Protein AF-A0A380P7J6-F1 (afdb_monomer)

Mean predicted aligned error: 14.33 Å

Structure (mmCIF, N/CA/C/O backbone):
data_AF-A0A380P7J6-F1
#
_entry.id   AF-A0A380P7J6-F1
#
loop_
_atom_site.group_PDB
_atom_site.id
_atom_site.type_symbol
_atom_site.label_atom_id
_atom_site.label_alt_id
_atom_site.label_comp_id
_atom_site.label_asym_id
_atom_site.label_entity_id
_atom_site.label_seq_id
_atom_site.pdbx_PDB_ins_code
_atom_site.Cartn_x
_atom_site.Cartn_y
_atom_site.Cartn_z
_atom_site.occupancy
_atom_site.B_iso_or_equiv
_atom_site.auth_seq_id
_atom_site.auth_comp_id
_atom_site.auth_asym_id
_atom_site.auth_atom_id
_atom_site.pdbx_PDB_model_num
ATOM 1 N N . MET A 1 1 ? 27.376 13.388 -17.333 1.00 54.75 1 ME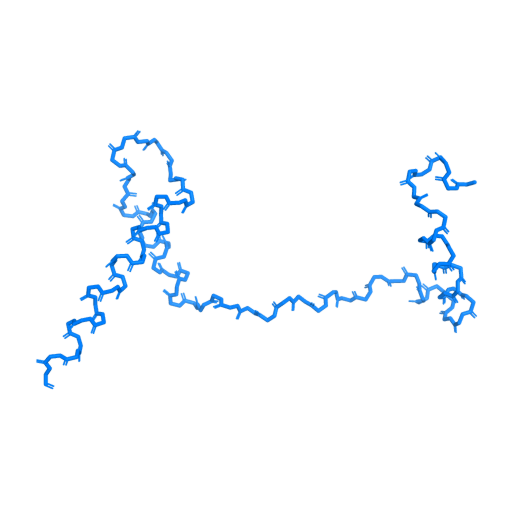T A N 1
ATOM 2 C CA . MET A 1 1 ? 25.893 13.354 -17.309 1.00 54.75 1 MET A CA 1
ATOM 3 C C . MET A 1 1 ? 25.324 12.739 -16.026 1.00 54.75 1 MET A C 1
ATOM 5 O O . MET A 1 1 ? 24.489 13.390 -15.418 1.00 54.75 1 MET A O 1
ATOM 9 N N . SER A 1 2 ? 25.806 11.582 -15.546 1.00 59.06 2 SER A N 1
ATOM 10 C CA . SER A 1 2 ? 25.303 10.901 -14.325 1.00 59.06 2 SER A CA 1
ATOM 11 C C . SER A 1 2 ? 25.254 11.770 -13.055 1.00 59.06 2 SER A C 1
ATOM 13 O O . SER A 1 2 ? 24.231 11.808 -12.377 1.00 59.06 2 SER A O 1
ATOM 15 N N . ARG A 1 3 ? 26.305 12.557 -12.772 1.00 58.38 3 ARG A N 1
ATOM 16 C CA . ARG A 1 3 ? 26.360 13.444 -11.586 1.00 58.38 3 ARG A CA 1
ATOM 17 C C . ARG A 1 3 ? 25.268 14.524 -11.541 1.00 58.38 3 ARG A C 1
ATOM 19 O O . ARG A 1 3 ? 24.917 14.958 -10.453 1.00 58.38 3 ARG A O 1
ATOM 26 N N . ARG A 1 4 ? 24.731 14.955 -12.690 1.00 60.78 4 ARG A N 1
ATOM 27 C CA . ARG A 1 4 ? 23.702 16.013 -12.754 1.00 60.78 4 ARG A CA 1
ATOM 28 C C . ARG A 1 4 ? 22.286 15.489 -12.504 1.00 60.78 4 ARG A C 1
ATOM 30 O O . ARG A 1 4 ? 21.430 16.264 -12.112 1.00 60.78 4 ARG A O 1
ATOM 37 N N . LEU A 1 5 ? 22.059 14.190 -12.709 1.00 71.06 5 LEU A N 1
ATOM 38 C CA . LEU A 1 5 ? 20.737 13.562 -12.606 1.00 71.06 5 LEU A CA 1
ATOM 39 C C . LEU A 1 5 ? 20.581 12.683 -11.354 1.00 71.06 5 LEU A C 1
ATOM 41 O O . LEU A 1 5 ? 19.545 12.056 -11.187 1.00 71.06 5 LEU A O 1
ATOM 45 N N . ARG A 1 6 ? 21.596 12.621 -10.473 1.00 70.81 6 ARG A N 1
ATOM 46 C CA . ARG A 1 6 ? 21.637 11.711 -9.306 1.00 70.81 6 ARG A CA 1
ATOM 47 C C . ARG A 1 6 ? 21.378 10.238 -9.670 1.00 70.81 6 ARG A C 1
ATOM 49 O O . ARG A 1 6 ? 20.864 9.474 -8.864 1.00 70.81 6 ARG A O 1
ATOM 56 N N . VAL A 1 7 ? 21.764 9.835 -10.879 1.00 74.44 7 VAL A N 1
ATOM 57 C CA . VAL A 1 7 ? 21.646 8.455 -11.365 1.00 74.44 7 VAL A CA 1
ATOM 58 C C . VAL A 1 7 ? 23.023 7.794 -11.320 1.00 74.44 7 VAL A C 1
ATOM 60 O O . VAL A 1 7 ? 24.030 8.419 -11.670 1.00 74.44 7 VAL A O 1
ATOM 63 N N . THR A 1 8 ? 23.087 6.534 -10.887 1.00 81.56 8 THR A N 1
ATOM 64 C CA . THR A 1 8 ? 24.350 5.790 -10.832 1.00 81.56 8 THR A CA 1
ATOM 65 C C . THR A 1 8 ? 24.883 5.519 -12.249 1.00 81.56 8 THR A C 1
ATOM 67 O O . THR A 1 8 ? 24.111 5.413 -13.208 1.00 81.56 8 THR A O 1
ATOM 70 N N . PRO A 1 9 ? 26.211 5.402 -12.431 1.00 81.12 9 PRO A N 1
ATOM 71 C CA . PRO A 1 9 ? 26.796 5.067 -13.732 1.00 81.12 9 PRO A CA 1
ATOM 72 C C . PRO A 1 9 ? 26.261 3.753 -14.324 1.00 81.12 9 PRO A C 1
ATOM 74 O O . PRO A 1 9 ? 26.151 3.630 -15.543 1.00 81.12 9 PRO A O 1
ATOM 77 N N . ASP A 1 10 ? 25.895 2.801 -13.465 1.00 82.31 10 ASP A N 1
ATOM 78 C CA . ASP A 1 10 ? 25.384 1.487 -13.856 1.00 82.31 10 ASP A CA 1
ATOM 79 C C . ASP A 1 10 ? 23.997 1.557 -14.518 1.00 82.31 10 ASP A C 1
ATOM 81 O O . ASP A 1 10 ? 23.774 0.980 -15.586 1.00 82.31 10 ASP A O 1
ATOM 85 N N . THR A 1 11 ? 23.094 2.383 -13.981 1.00 78.50 11 THR A N 1
ATOM 86 C CA . THR A 1 11 ? 21.785 2.642 -14.594 1.00 78.50 11 THR A CA 1
ATOM 87 C C . THR A 1 11 ? 21.934 3.247 -15.994 1.00 78.50 11 THR A C 1
ATOM 89 O O . THR A 1 11 ? 21.268 2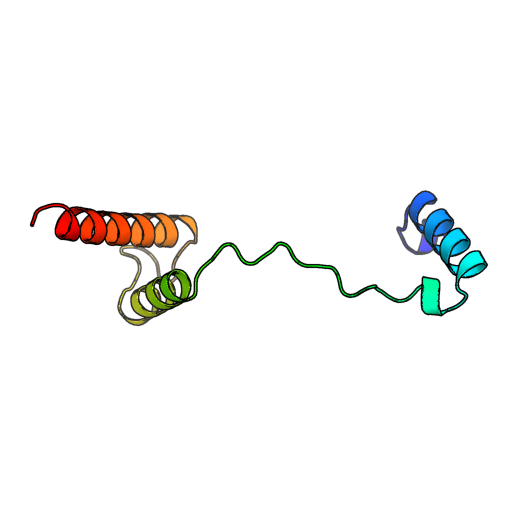.815 -16.935 1.00 78.50 11 THR A O 1
ATOM 92 N N . VAL A 1 12 ? 22.873 4.185 -16.179 1.00 82.00 12 VAL A N 1
ATOM 93 C CA . VAL A 1 12 ? 23.158 4.779 -17.499 1.00 82.00 12 VAL A CA 1
ATOM 94 C C . VAL A 1 12 ? 23.723 3.740 -18.471 1.00 82.00 12 VAL A C 1
ATOM 96 O O . VAL A 1 12 ? 23.371 3.744 -19.651 1.00 82.00 12 VAL A O 1
ATOM 99 N N . ARG A 1 13 ? 24.583 2.829 -17.998 1.00 86.88 13 ARG A N 1
ATOM 100 C CA . ARG A 1 13 ? 25.124 1.732 -18.816 1.00 86.88 13 ARG A CA 1
ATOM 101 C C . ARG A 1 13 ? 24.020 0.779 -19.272 1.00 86.88 13 ARG A C 1
ATOM 103 O O . ARG A 1 13 ? 24.003 0.384 -20.436 1.00 86.88 13 ARG A O 1
ATOM 110 N N . THR A 1 14 ? 23.076 0.471 -18.388 1.00 82.56 14 THR A N 1
ATOM 111 C CA . THR A 1 14 ? 21.909 -0.362 -18.698 1.00 82.56 14 THR A CA 1
ATOM 112 C C . THR A 1 14 ? 21.021 0.286 -19.757 1.00 82.56 14 THR A C 1
ATOM 114 O O . THR A 1 14 ? 20.669 -0.372 -20.734 1.00 82.56 14 THR A O 1
ATOM 117 N N . TRP A 1 15 ? 20.711 1.577 -19.619 1.00 85.44 15 TRP A N 1
ATOM 118 C CA . TRP A 1 15 ? 19.932 2.320 -20.616 1.00 85.44 15 TRP A CA 1
ATOM 119 C C . TRP A 1 15 ? 20.624 2.369 -21.975 1.00 85.44 15 TRP A C 1
ATOM 121 O O . TRP A 1 15 ? 19.988 2.116 -22.992 1.00 85.44 15 TRP A O 1
ATOM 131 N N . ARG A 1 16 ? 21.941 2.611 -21.999 1.00 86.19 16 ARG A N 1
ATOM 132 C CA . ARG A 1 16 ? 22.729 2.592 -23.240 1.00 86.19 16 ARG A CA 1
ATOM 133 C C . ARG A 1 16 ? 22.694 1.229 -23.918 1.00 86.19 16 ARG A C 1
ATOM 135 O O . ARG A 1 16 ? 22.470 1.168 -25.120 1.00 86.19 16 ARG A O 1
ATOM 142 N N . ARG A 1 17 ? 22.876 0.142 -23.160 1.00 87.00 17 ARG A N 1
ATOM 143 C CA . ARG A 1 17 ? 22.788 -1.221 -23.701 1.00 87.00 17 ARG A CA 1
ATOM 144 C C . ARG A 1 17 ? 21.411 -1.482 -24.315 1.00 87.00 17 ARG A C 1
ATOM 146 O O . ARG A 1 17 ? 21.332 -1.905 -25.460 1.00 87.00 17 ARG A O 1
ATOM 153 N N . ARG A 1 18 ? 20.335 -1.172 -23.585 1.00 85.19 18 ARG A N 1
ATOM 154 C CA . ARG A 1 18 ? 18.964 -1.378 -24.076 1.00 85.19 18 ARG A CA 1
ATOM 155 C C . ARG A 1 18 ? 18.655 -0.543 -25.318 1.00 85.19 18 ARG A C 1
ATOM 157 O O . ARG A 1 18 ? 18.017 -1.050 -26.232 1.00 85.19 18 ARG A O 1
ATOM 164 N N . PHE A 1 19 ? 19.139 0.696 -25.365 1.00 81.69 19 PHE A N 1
ATOM 165 C CA . PHE A 1 19 ? 18.990 1.565 -26.529 1.00 81.69 19 PHE A CA 1
ATOM 166 C C . PHE A 1 19 ? 19.725 1.020 -27.759 1.00 81.69 19 PHE A C 1
ATOM 168 O O . PHE A 1 19 ? 19.182 1.047 -28.856 1.00 81.69 19 PHE A O 1
ATOM 175 N N . HIS A 1 20 ? 20.933 0.477 -27.592 1.00 87.94 20 HIS A N 1
ATOM 176 C CA . HIS A 1 20 ? 21.651 -0.156 -28.701 1.00 87.94 20 HIS A CA 1
ATOM 177 C C . HIS A 1 20 ? 20.927 -1.391 -29.260 1.00 87.94 20 HIS A C 1
ATOM 179 O O . HIS A 1 20 ? 21.000 -1.634 -30.458 1.00 87.94 20 HIS A O 1
ATOM 185 N N . GLU A 1 21 ? 20.237 -2.158 -28.415 1.00 84.88 21 GLU A N 1
ATOM 186 C CA . GLU A 1 21 ? 19.531 -3.385 -28.816 1.00 84.88 21 GLU A CA 1
ATOM 187 C C . GLU A 1 21 ? 18.147 -3.124 -29.428 1.00 84.88 21 GLU A C 1
ATOM 189 O O . GLU A 1 21 ? 17.729 -3.840 -30.332 1.00 84.88 21 GLU A O 1
ATOM 194 N N . ARG A 1 22 ? 17.404 -2.150 -28.889 1.00 79.94 22 ARG A N 1
ATOM 195 C CA . ARG A 1 22 ? 15.961 -1.968 -29.144 1.00 79.94 22 ARG A CA 1
ATOM 196 C C . ARG A 1 22 ? 15.571 -0.529 -29.487 1.00 79.94 22 ARG A C 1
ATOM 198 O O . ARG A 1 22 ? 14.390 -0.213 -29.564 1.00 79.94 22 ARG A O 1
ATOM 205 N N . GLY A 1 23 ? 16.540 0.368 -29.653 1.00 82.12 23 GLY A N 1
ATOM 206 C CA . GLY A 1 23 ? 16.272 1.784 -29.893 1.00 82.12 23 GLY A CA 1
ATOM 207 C C . GLY A 1 23 ? 15.453 2.414 -28.763 1.00 82.12 23 GLY A C 1
ATOM 208 O O . GLY A 1 23 ? 15.688 2.152 -27.580 1.00 82.12 23 GLY A O 1
ATOM 209 N N . LEU A 1 24 ? 14.483 3.254 -29.127 1.00 78.19 24 LEU A N 1
ATOM 210 C CA . LEU A 1 24 ? 13.609 3.940 -28.169 1.00 78.19 24 LEU A CA 1
AT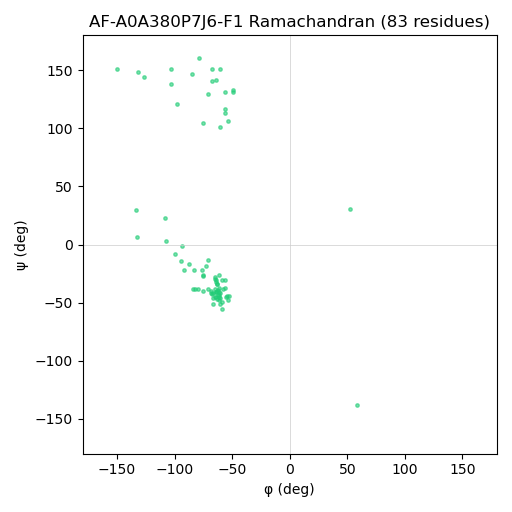OM 211 C C . LEU A 1 24 ? 12.725 2.971 -27.367 1.00 78.19 24 LEU A C 1
ATOM 213 O O . LEU A 1 24 ? 12.485 3.226 -26.188 1.00 78.19 24 LEU A O 1
ATOM 217 N N . ASP A 1 25 ? 12.344 1.827 -27.939 1.00 74.00 25 ASP A N 1
ATOM 218 C CA . ASP A 1 25 ? 11.533 0.816 -27.247 1.00 74.00 25 ASP A CA 1
ATOM 219 C C . ASP A 1 25 ? 12.286 0.191 -26.063 1.00 74.00 25 ASP A C 1
ATOM 221 O O . ASP A 1 25 ? 11.689 -0.181 -25.056 1.00 74.00 25 ASP A O 1
ATOM 225 N N . GLY A 1 26 ? 13.622 0.147 -26.125 1.00 76.62 26 GLY A N 1
ATOM 226 C CA . GLY A 1 26 ? 14.476 -0.322 -25.029 1.00 76.62 26 GLY A CA 1
ATOM 227 C C . GLY A 1 26 ? 14.544 0.623 -23.822 1.00 76.62 26 GLY A C 1
ATOM 228 O O . GLY A 1 26 ? 15.046 0.235 -22.763 1.00 76.62 26 GLY A O 1
ATOM 229 N N . LEU A 1 27 ? 14.067 1.860 -23.973 1.00 77.56 27 LEU A N 1
ATOM 230 C CA . LEU A 1 27 ? 13.976 2.856 -22.903 1.00 77.56 27 LEU A CA 1
ATOM 231 C C . LEU A 1 27 ? 12.563 2.964 -22.318 1.00 77.56 27 LEU A C 1
ATOM 233 O O . LEU A 1 27 ? 12.396 3.644 -21.306 1.00 77.56 27 LEU A O 1
ATOM 237 N N . SER A 1 28 ? 11.576 2.302 -22.928 1.00 72.94 28 SER A N 1
ATOM 238 C CA . SER A 1 28 ? 10.217 2.244 -22.400 1.00 72.94 28 SER A CA 1
ATOM 239 C C . SER A 1 28 ? 10.186 1.445 -21.097 1.00 72.94 28 SER A C 1
ATOM 241 O O . SER A 1 28 ? 10.896 0.444 -20.943 1.00 72.94 28 SER A O 1
ATOM 243 N N . ASP A 1 29 ? 9.385 1.907 -20.140 1.00 64.69 29 ASP A N 1
ATOM 244 C CA . ASP A 1 29 ? 9.175 1.192 -18.888 1.00 64.69 29 ASP A CA 1
ATOM 245 C C . ASP A 1 29 ? 8.244 0.013 -19.193 1.00 64.69 29 ASP A C 1
ATOM 247 O O . ASP A 1 29 ? 7.053 0.187 -19.460 1.00 64.69 29 ASP A O 1
ATOM 251 N N . GLU A 1 30 ? 8.807 -1.195 -19.245 1.00 60.25 30 GLU A N 1
ATOM 252 C CA . GLU A 1 30 ? 8.017 -2.418 -19.377 1.00 60.25 30 GLU A CA 1
ATOM 253 C C . GLU A 1 30 ? 7.019 -2.445 -18.212 1.00 60.25 30 GLU A C 1
ATOM 255 O O . GLU A 1 30 ? 7.443 -2.192 -17.077 1.00 60.25 30 GLU A O 1
ATOM 260 N N . PRO A 1 31 ? 5.714 -2.691 -18.450 1.00 57.97 31 PRO A N 1
ATOM 261 C CA . PRO A 1 31 ? 4.713 -2.660 -17.396 1.00 57.97 31 PRO A CA 1
ATOM 262 C C . PRO A 1 31 ? 5.176 -3.582 -16.282 1.00 57.97 31 PRO A C 1
ATOM 264 O O . PRO A 1 31 ? 5.203 -4.799 -16.453 1.00 57.97 31 PRO A O 1
ATOM 267 N N . ARG A 1 32 ? 5.625 -2.980 -15.172 1.00 54.88 32 ARG A N 1
ATOM 268 C CA . ARG A 1 32 ? 6.306 -3.701 -14.104 1.00 54.88 32 ARG A CA 1
ATOM 269 C C . ARG A 1 32 ? 5.364 -4.812 -13.668 1.00 54.88 32 ARG A C 1
ATOM 271 O O . ARG A 1 32 ? 4.307 -4.472 -13.131 1.00 54.88 32 ARG A O 1
ATOM 278 N N . PRO A 1 33 ? 5.701 -6.097 -13.887 1.00 57.22 33 PRO A N 1
ATOM 279 C CA . PRO A 1 33 ? 4.863 -7.182 -13.418 1.00 57.22 33 PRO A CA 1
ATOM 280 C C . PRO A 1 33 ? 4.811 -7.035 -11.901 1.00 57.22 33 PRO A C 1
ATOM 282 O O . PRO A 1 33 ? 5.795 -7.272 -11.196 1.00 57.22 33 PRO A O 1
ATOM 285 N N . GLY A 1 34 ? 3.706 -6.480 -11.407 1.00 65.06 34 GLY A N 1
ATOM 286 C CA . GLY A 1 34 ? 3.493 -6.297 -9.986 1.00 65.06 34 GLY A CA 1
ATOM 287 C C . GLY A 1 34 ? 3.508 -7.666 -9.324 1.00 65.06 34 GLY A C 1
ATOM 288 O O . GLY A 1 34 ? 3.151 -8.668 -9.947 1.00 65.06 34 GLY A O 1
ATOM 289 N N . VAL A 1 35 ? 3.924 -7.725 -8.058 1.00 59.00 35 VAL A N 1
ATOM 290 C CA . VAL A 1 35 ? 3.759 -8.948 -7.263 1.00 59.00 35 VAL A CA 1
ATOM 291 C C . VAL A 1 35 ? 2.306 -9.424 -7.404 1.00 59.00 35 VAL A C 1
ATOM 293 O O . VAL A 1 35 ? 1.401 -8.593 -7.260 1.00 59.00 35 VAL A O 1
ATOM 296 N N . PRO A 1 36 ? 2.064 -10.723 -7.671 1.00 67.94 36 PRO A N 1
ATOM 297 C CA . PRO A 1 36 ? 0.714 -11.268 -7.696 1.00 67.94 36 PRO A CA 1
ATOM 298 C C . PRO A 1 36 ? -0.041 -10.840 -6.435 1.00 67.94 36 PRO A C 1
ATOM 300 O O . PRO A 1 36 ? 0.507 -10.932 -5.330 1.00 67.94 36 PRO A O 1
ATOM 303 N N . ARG A 1 37 ? -1.270 -10.325 -6.584 1.00 64.44 37 ARG A N 1
ATOM 304 C CA . ARG A 1 37 ? -2.068 -9.852 -5.441 1.00 64.44 37 ARG A CA 1
ATOM 305 C C . ARG A 1 37 ? -2.213 -10.987 -4.425 1.00 64.44 37 ARG A C 1
ATOM 307 O O . ARG A 1 37 ? -2.808 -12.015 -4.717 1.00 64.44 37 ARG A O 1
ATOM 314 N N . LYS A 1 38 ? -1.669 -10.774 -3.224 1.00 78.75 38 LYS A N 1
ATOM 315 C CA . LYS A 1 38 ? -1.784 -11.698 -2.080 1.00 78.75 38 LYS A CA 1
ATOM 316 C C . LYS A 1 38 ? -3.035 -11.453 -1.232 1.00 78.75 38 LYS A C 1
ATOM 318 O O . LYS A 1 38 ? -3.379 -12.293 -0.413 1.00 78.75 38 LYS A O 1
ATOM 323 N N . ILE A 1 39 ? -3.661 -10.287 -1.385 1.00 78.31 39 ILE A N 1
ATOM 324 C CA . ILE A 1 39 ? -4.829 -9.857 -0.610 1.00 78.31 39 ILE A CA 1
ATOM 325 C C . ILE A 1 39 ? -6.075 -10.152 -1.440 1.00 78.31 39 ILE A C 1
ATOM 327 O O . ILE A 1 39 ? -6.196 -9.645 -2.561 1.00 78.31 39 ILE A O 1
ATOM 331 N N . THR A 1 40 ? -6.972 -10.966 -0.886 1.00 84.06 40 THR A N 1
ATOM 332 C CA . THR A 1 40 ? -8.239 -11.339 -1.524 1.00 84.06 40 THR A CA 1
ATOM 333 C C . THR A 1 40 ? -9.269 -10.221 -1.381 1.00 84.06 40 THR A C 1
ATOM 335 O O . THR A 1 40 ? -9.158 -9.373 -0.494 1.00 84.06 40 THR A O 1
ATOM 338 N N . ASP A 1 41 ? -10.304 -10.213 -2.220 1.00 79.81 41 ASP A N 1
ATOM 339 C CA . ASP A 1 41 ? -11.359 -9.197 -2.116 1.00 79.81 41 ASP A CA 1
ATOM 340 C C . ASP A 1 41 ? -12.149 -9.316 -0.801 1.00 79.81 41 ASP A C 1
ATOM 342 O O . ASP A 1 41 ? -12.518 -8.301 -0.216 1.00 79.81 41 ASP A O 1
ATOM 346 N N . ALA A 1 42 ? -12.276 -10.526 -0.246 1.00 78.12 42 ALA A N 1
ATOM 347 C CA . ALA A 1 42 ? -12.854 -10.746 1.082 1.00 78.12 42 ALA A CA 1
ATOM 348 C C . ALA A 1 42 ? -12.017 -10.108 2.208 1.00 78.12 42 ALA A C 1
ATOM 350 O O . ALA A 1 42 ? -12.548 -9.670 3.234 1.00 78.12 42 ALA A O 1
ATOM 351 N N . ASP A 1 43 ? -10.692 -10.042 2.040 1.00 81.31 43 ASP A N 1
ATOM 352 C CA . ASP A 1 43 ? -9.819 -9.340 2.980 1.00 81.31 43 ASP A CA 1
ATOM 353 C C . ASP A 1 43 ? -10.009 -7.823 2.885 1.00 81.31 43 ASP A C 1
ATOM 355 O O . ASP A 1 43 ? -10.006 -7.142 3.914 1.00 81.31 43 ASP A O 1
ATOM 359 N N . VAL A 1 44 ? -10.206 -7.305 1.668 1.00 82.62 44 VAL A N 1
ATOM 360 C CA . VAL A 1 44 ? -10.457 -5.882 1.402 1.00 82.62 44 VAL A CA 1
ATOM 361 C C . VAL A 1 44 ? -11.806 -5.452 1.974 1.00 82.62 44 VAL A C 1
ATOM 363 O O . VAL A 1 44 ? -11.860 -4.495 2.744 1.00 82.62 44 VAL A O 1
ATOM 366 N N . GLU A 1 45 ? -12.877 -6.183 1.668 1.00 83.31 45 GLU A N 1
ATOM 367 C CA . GLU A 1 45 ? -14.225 -5.911 2.172 1.00 83.31 45 GLU A CA 1
ATOM 368 C C . GLU A 1 45 ? -14.247 -5.862 3.703 1.00 83.31 45 GLU A C 1
ATOM 370 O O . GLU A 1 45 ? -14.762 -4.920 4.306 1.00 83.31 45 GLU A O 1
ATOM 375 N N . ARG A 1 46 ? -13.586 -6.822 4.357 1.00 85.19 46 ARG A N 1
ATOM 376 C CA . ARG A 1 46 ? -13.502 -6.867 5.819 1.00 85.19 46 ARG A CA 1
ATOM 377 C C . ARG A 1 46 ? -12.807 -5.643 6.410 1.00 85.19 46 ARG A C 1
ATOM 379 O O . ARG A 1 46 ? -13.187 -5.195 7.492 1.00 85.19 46 ARG A O 1
ATOM 386 N N . VAL A 1 47 ? -11.776 -5.124 5.744 1.00 87.31 47 VAL A N 1
ATOM 387 C CA . VAL A 1 47 ? -11.117 -3.881 6.162 1.00 87.31 47 VAL A CA 1
ATOM 388 C C . VAL A 1 47 ? -12.068 -2.698 5.993 1.00 87.31 47 VAL A C 1
ATOM 390 O O . VAL A 1 47 ? -12.207 -1.918 6.932 1.00 87.31 47 VAL A O 1
ATOM 393 N N . ILE A 1 48 ? -12.757 -2.604 4.852 1.00 85.94 48 ILE A N 1
ATOM 394 C CA . ILE A 1 48 ? -13.689 -1.512 4.539 1.00 85.94 48 ILE A CA 1
ATOM 395 C C . ILE A 1 48 ? -14.807 -1.437 5.579 1.00 85.94 48 ILE A C 1
ATOM 397 O O . ILE A 1 48 ? -14.950 -0.399 6.229 1.00 85.94 48 ILE A O 1
ATOM 401 N N . VAL A 1 49 ? -15.529 -2.541 5.799 1.00 87.88 49 VAL A N 1
ATOM 402 C CA . VAL A 1 49 ? -16.629 -2.620 6.775 1.00 87.88 49 VAL A CA 1
ATOM 403 C C . VAL A 1 49 ? -16.150 -2.167 8.154 1.00 87.88 49 VAL A C 1
ATOM 405 O O . VAL A 1 49 ? -16.739 -1.277 8.758 1.00 87.88 49 VAL A O 1
ATOM 408 N N . LYS A 1 50 ? -14.997 -2.667 8.615 1.00 85.56 50 LYS A N 1
ATOM 409 C CA . LYS A 1 50 ? -14.429 -2.266 9.912 1.00 85.56 50 LYS A CA 1
ATOM 410 C C . LYS A 1 50 ? -14.095 -0.788 10.005 1.00 85.56 50 LYS A C 1
ATOM 412 O O . LYS A 1 50 ? -14.287 -0.199 11.060 1.00 85.56 50 LYS A O 1
ATOM 417 N N . THR A 1 51 ? -13.536 -0.196 8.955 1.00 86.69 51 THR A N 1
ATOM 418 C CA . THR A 1 51 ? -13.158 1.223 8.996 1.00 86.69 51 THR A CA 1
ATOM 419 C C . THR A 1 51 ? -14.354 2.163 8.893 1.00 86.69 51 THR A C 1
ATOM 421 O O . THR A 1 51 ? -14.264 3.282 9.391 1.00 86.69 51 THR A O 1
ATOM 424 N N . LEU A 1 52 ? -15.453 1.717 8.275 1.00 87.12 52 LEU A N 1
ATOM 425 C CA . LEU A 1 52 ? -16.686 2.494 8.148 1.00 87.12 52 LEU A CA 1
ATOM 426 C C . LEU A 1 52 ? -17.579 2.373 9.386 1.00 87.12 52 LEU A C 1
ATOM 428 O O . LEU A 1 52 ? -18.165 3.364 9.811 1.00 87.12 52 LEU A O 1
ATOM 432 N N . GLU A 1 53 ? -17.662 1.186 9.982 1.00 87.75 53 GLU A N 1
ATOM 433 C CA . GLU A 1 53 ? -18.565 0.927 11.108 1.00 87.75 53 GLU A CA 1
ATOM 434 C C . GLU A 1 53 ? -17.913 1.168 12.474 1.00 87.75 53 GLU A C 1
ATOM 436 O O . GLU A 1 53 ? -18.607 1.406 13.462 1.00 87.75 53 GLU A O 1
ATOM 441 N N . GLU A 1 54 ? -16.580 1.137 12.559 1.00 83.06 54 GLU A N 1
ATOM 442 C CA . GLU A 1 54 ? -15.875 1.230 13.832 1.00 83.06 54 GLU A CA 1
ATOM 443 C C . GLU A 1 54 ? -14.808 2.332 13.855 1.00 83.06 54 GLU A C 1
ATOM 445 O O . GLU A 1 54 ? -14.052 2.556 12.905 1.00 83.06 54 GLU A O 1
ATOM 450 N N . LYS A 1 55 ? -14.670 2.972 15.021 1.00 80.69 55 LYS A N 1
ATOM 451 C CA . LYS A 1 55 ? -13.565 3.889 15.325 1.00 80.69 55 LYS A CA 1
ATOM 452 C C . LYS A 1 55 ? -12.523 3.231 16.239 1.00 80.69 55 LYS A C 1
ATOM 454 O O . LYS A 1 55 ? -12.863 2.361 17.050 1.00 80.69 55 LYS A O 1
ATOM 459 N N . PRO A 1 56 ? -11.243 3.630 16.143 1.00 83.62 56 PRO A N 1
ATOM 460 C CA . PRO A 1 56 ? -10.224 3.169 17.076 1.00 83.62 56 PRO A CA 1
ATOM 461 C C . PRO A 1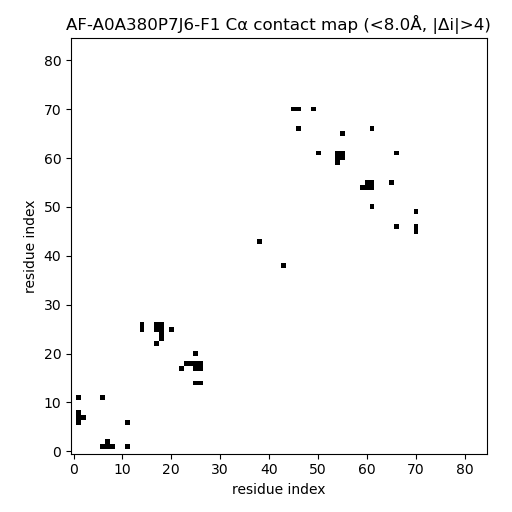 56 ? -10.545 3.657 18.493 1.00 83.62 56 PRO A C 1
ATOM 463 O O . PRO A 1 56 ? -10.966 4.794 18.680 1.00 83.62 56 PRO A O 1
ATOM 466 N N . LYS A 1 57 ? -10.296 2.816 19.507 1.00 76.44 57 LYS A N 1
ATOM 467 C CA . LYS A 1 57 ? -10.683 3.108 20.902 1.00 76.44 57 LYS A CA 1
ATOM 468 C C . LYS A 1 57 ? -10.130 4.436 21.442 1.00 76.44 57 LYS A C 1
ATOM 470 O O .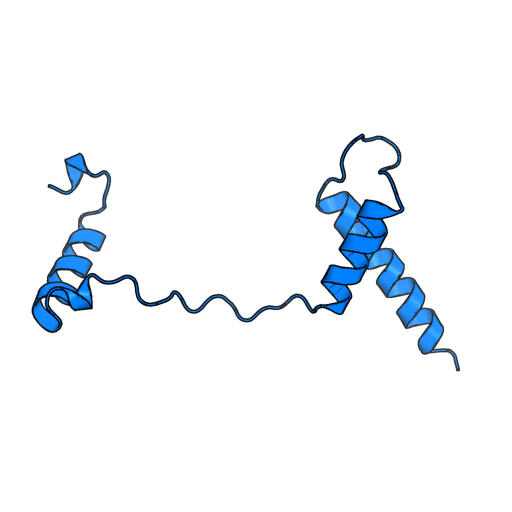 LYS A 1 57 ? -10.843 5.108 22.167 1.00 76.44 57 LYS A O 1
ATOM 475 N N . ASN A 1 58 ? -8.900 4.806 21.072 1.00 80.81 58 ASN A N 1
ATOM 476 C CA . ASN A 1 58 ? -8.203 5.998 21.580 1.00 80.81 58 ASN A CA 1
ATOM 477 C C . ASN A 1 58 ? -7.547 6.820 20.453 1.00 80.81 58 ASN A C 1
ATOM 479 O O . ASN A 1 58 ? -6.483 7.401 20.653 1.00 80.81 58 ASN A O 1
ATOM 483 N N . ALA A 1 59 ? -8.106 6.811 19.239 1.00 79.19 59 ALA A N 1
ATOM 484 C CA . ALA A 1 59 ? -7.551 7.588 18.131 1.00 79.19 59 ALA A CA 1
ATOM 485 C C . ALA A 1 59 ? -8.635 8.021 17.143 1.00 79.19 59 ALA A C 1
ATOM 487 O O . ALA A 1 59 ? -9.620 7.318 16.936 1.00 79.19 59 ALA A O 1
ATOM 488 N N . THR A 1 60 ? -8.412 9.155 16.482 1.00 81.19 60 THR A N 1
ATOM 489 C CA . THR A 1 60 ? -9.300 9.660 15.422 1.00 81.19 60 THR A CA 1
ATOM 490 C C . THR A 1 60 ? -9.117 8.896 14.106 1.00 81.19 60 THR A C 1
ATOM 492 O O . THR A 1 60 ? -10.030 8.860 13.287 1.00 81.19 60 THR A O 1
ATOM 495 N N . HIS A 1 61 ? -7.965 8.238 13.921 1.00 84.19 61 HIS A N 1
ATOM 496 C CA . HIS A 1 61 ? -7.631 7.460 12.728 1.00 84.19 61 HIS A CA 1
ATOM 497 C C . HIS A 1 61 ? -7.092 6.080 13.095 1.00 84.19 61 HIS A C 1
ATOM 499 O O . HIS A 1 61 ? -6.423 5.895 14.115 1.00 84.19 61 HIS A O 1
ATOM 505 N N . TRP A 1 62 ? -7.362 5.103 12.235 1.00 85.56 62 TRP A N 1
ATOM 506 C CA . TRP A 1 62 ? -6.803 3.765 12.358 1.00 85.56 62 TRP A CA 1
ATOM 507 C C . TRP A 1 62 ? -5.308 3.773 12.038 1.00 85.56 62 TRP A C 1
ATOM 509 O O . TRP A 1 62 ? -4.895 4.246 10.983 1.00 85.56 62 TRP A O 1
ATOM 519 N N . SER A 1 63 ? -4.495 3.192 12.923 1.00 87.50 63 SER A N 1
ATOM 520 C CA . SER A 1 63 ? -3.127 2.810 12.573 1.00 87.50 63 SER A CA 1
ATOM 521 C C . SER A 1 63 ? -3.120 1.432 11.908 1.00 87.50 63 SER A C 1
ATOM 523 O O . SER A 1 63 ? -3.913 0.555 12.269 1.00 87.50 63 SER A O 1
ATOM 525 N N . THR A 1 64 ? -2.199 1.211 10.966 1.00 86.75 64 THR A N 1
ATOM 526 C CA . THR A 1 64 ? -2.085 -0.050 10.213 1.00 86.75 64 THR A CA 1
ATOM 527 C C . THR A 1 64 ? -1.966 -1.264 11.135 1.00 86.75 64 THR A C 1
ATOM 529 O O . THR A 1 64 ? -2.666 -2.258 10.943 1.00 86.75 64 THR A O 1
ATOM 532 N N . SER A 1 65 ? -1.145 -1.182 12.186 1.00 85.69 65 SER A N 1
ATOM 533 C CA . SER A 1 65 ? -0.973 -2.279 13.149 1.00 85.69 65 SER A CA 1
ATOM 534 C C . SER A 1 65 ? -2.231 -2.553 13.975 1.00 85.69 65 SER A C 1
ATOM 536 O O . SER A 1 65 ? -2.589 -3.716 14.170 1.00 85.69 65 SER A O 1
ATOM 538 N N . ALA A 1 66 ? -2.939 -1.513 14.433 1.00 85.75 66 ALA A N 1
ATOM 539 C CA . ALA A 1 66 ? -4.168 -1.689 15.207 1.00 85.75 66 ALA A CA 1
ATOM 540 C C . ALA A 1 66 ? -5.291 -2.295 14.353 1.00 85.75 66 ALA A C 1
ATOM 542 O O . ALA A 1 66 ? -5.984 -3.216 14.797 1.00 85.75 66 ALA A O 1
ATOM 543 N N . LEU A 1 67 ? -5.431 -1.824 13.111 1.00 88.25 67 LEU A N 1
ATOM 544 C CA . LEU A 1 67 ? -6.403 -2.345 12.157 1.00 88.25 67 LEU A CA 1
ATOM 545 C C . LEU A 1 67 ? -6.087 -3.798 11.788 1.00 88.25 67 LEU A C 1
ATOM 547 O O . LEU A 1 67 ? -6.970 -4.647 11.855 1.00 88.25 67 LEU A O 1
ATOM 551 N N . THR A 1 68 ? -4.820 -4.119 11.516 1.00 89.00 68 THR A N 1
ATOM 552 C CA . THR A 1 68 ? -4.381 -5.488 11.196 1.00 89.00 68 THR A CA 1
ATOM 553 C C . THR A 1 68 ? -4.657 -6.446 12.351 1.00 89.00 68 THR A C 1
ATOM 555 O O . THR A 1 68 ? -5.261 -7.500 12.150 1.00 89.00 68 THR A O 1
ATOM 558 N N . GLY A 1 69 ? -4.286 -6.070 13.580 1.00 87.25 69 GLY A N 1
ATOM 559 C CA . GLY A 1 69 ? -4.568 -6.875 14.768 1.00 87.25 69 GLY A CA 1
ATOM 560 C C . GLY A 1 69 ? -6.065 -7.128 14.957 1.00 87.25 69 GLY A C 1
ATOM 561 O O . GLY A 1 69 ? -6.469 -8.238 1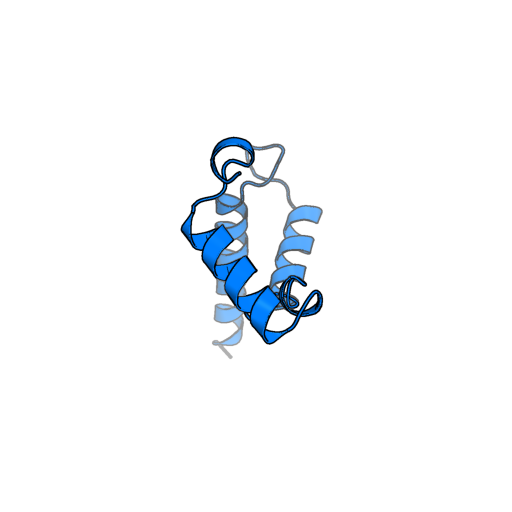5.303 1.00 87.25 69 GLY A O 1
ATOM 562 N N . LYS A 1 70 ? -6.904 -6.127 14.672 1.00 85.44 70 LYS A N 1
ATOM 563 C CA . LYS A 1 70 ? -8.358 -6.239 14.799 1.00 85.44 70 LYS A CA 1
ATOM 564 C C . LYS A 1 70 ? -9.006 -7.048 13.674 1.00 85.44 70 LYS A C 1
ATOM 566 O O . LYS A 1 70 ? -9.918 -7.823 13.949 1.00 85.44 70 LYS A O 1
ATOM 571 N N . VAL A 1 71 ? -8.557 -6.890 12.430 1.00 87.44 71 VAL A N 1
ATOM 572 C CA . VAL A 1 71 ? -9.020 -7.668 11.267 1.00 87.44 71 VAL A CA 1
ATOM 573 C C . VAL A 1 71 ? -8.656 -9.141 11.437 1.00 87.44 71 VAL A C 1
ATOM 575 O O . VAL A 1 71 ? -9.517 -10.004 11.269 1.00 87.44 71 VAL A O 1
ATOM 578 N N . ARG A 1 72 ? -7.417 -9.425 11.856 1.00 85.56 72 ARG A N 1
ATOM 579 C CA . ARG A 1 72 ? -6.931 -10.786 12.113 1.00 85.56 72 ARG A CA 1
ATOM 580 C C . ARG A 1 72 ? -7.733 -11.475 13.214 1.00 85.56 72 ARG A C 1
ATOM 582 O O . ARG A 1 72 ? -8.160 -12.608 13.036 1.00 85.56 72 ARG A O 1
ATOM 589 N N . ARG A 1 73 ? -7.997 -10.777 14.324 1.00 83.19 73 ARG A N 1
ATOM 590 C CA . ARG A 1 73 ? -8.742 -11.339 15.463 1.00 83.19 73 ARG A CA 1
ATOM 591 C C . ARG A 1 73 ? -10.176 -11.718 15.091 1.00 83.19 73 ARG A C 1
ATOM 593 O O . ARG A 1 73 ? -10.647 -12.771 15.492 1.00 83.19 73 ARG A O 1
ATOM 600 N N . THR A 1 74 ? -10.858 -10.902 14.288 1.00 79.44 74 THR A N 1
ATOM 601 C CA . THR A 1 74 ? -12.215 -11.236 13.821 1.00 79.44 74 THR A CA 1
ATOM 602 C C . THR A 1 74 ? -12.249 -12.298 12.730 1.00 79.44 74 THR A C 1
ATOM 604 O O . THR A 1 74 ? -13.246 -12.998 12.622 1.00 79.44 74 THR A O 1
ATOM 607 N N . ALA A 1 75 ? -11.190 -12.423 11.924 1.00 76.50 75 ALA A N 1
ATOM 608 C CA . ALA A 1 75 ? -11.078 -13.523 10.969 1.00 76.50 75 ALA A CA 1
ATOM 609 C C . ALA A 1 75 ? -10.897 -14.865 11.701 1.00 76.50 75 ALA A C 1
ATOM 611 O O . ALA A 1 75 ? -11.549 -15.839 11.342 1.00 76.50 75 ALA A O 1
ATOM 612 N N . GLN A 1 76 ? -10.100 -14.879 12.777 1.00 69.38 76 GLN A N 1
ATOM 613 C CA . GLN A 1 76 ? -9.885 -16.059 13.619 1.00 69.38 76 GLN A CA 1
ATOM 614 C C . GLN A 1 76 ? -11.195 -16.557 14.255 1.00 69.38 76 GLN A C 1
ATOM 616 O O . GLN A 1 76 ? -11.570 -17.705 14.058 1.00 69.38 76 GLN A O 1
ATOM 621 N N . LEU A 1 77 ? -11.955 -15.661 14.901 1.00 67.69 77 LEU A N 1
ATOM 622 C CA . LEU A 1 77 ? -13.214 -16.011 15.578 1.00 67.69 77 LEU A CA 1
ATOM 623 C C . LEU A 1 77 ? -14.270 -16.627 14.643 1.00 67.69 77 LEU A C 1
ATOM 625 O O . LEU A 1 77 ? -15.084 -17.433 15.082 1.00 67.69 77 LEU A O 1
ATOM 629 N N . ARG A 1 78 ? -14.280 -16.243 13.359 1.00 60.78 78 ARG A N 1
ATOM 630 C CA . ARG A 1 78 ? -15.221 -16.792 12.372 1.00 60.78 78 ARG A CA 1
ATOM 631 C C . ARG A 1 78 ? -14.774 -18.164 11.861 1.00 60.78 78 ARG A C 1
ATOM 633 O O . ARG A 1 78 ? -15.617 -19.035 11.682 1.00 60.78 78 ARG A O 1
ATOM 640 N N . ALA A 1 79 ? -13.469 -18.364 11.664 1.00 68.81 79 ALA A N 1
ATOM 641 C CA . ALA A 1 79 ? -12.916 -19.666 11.294 1.00 68.81 79 ALA A CA 1
ATOM 642 C C . ALA A 1 79 ? -13.182 -20.713 12.390 1.00 68.81 79 ALA A C 1
ATOM 644 O O . ALA A 1 79 ? -13.662 -21.803 12.086 1.00 68.81 79 ALA A O 1
ATOM 645 N N . ASP A 1 80 ? -12.986 -20.337 13.657 1.00 64.31 80 ASP A N 1
ATOM 646 C CA . ASP A 1 80 ? -13.223 -21.213 14.812 1.00 64.31 80 ASP A CA 1
ATOM 647 C C . ASP A 1 80 ? -14.709 -21.616 14.938 1.00 64.31 80 ASP A C 1
ATOM 649 O O . ASP A 1 80 ? -15.021 -22.750 15.291 1.00 64.31 80 ASP A O 1
ATOM 653 N N . ALA A 1 81 ? -15.640 -20.728 14.567 1.00 64.31 81 ALA A N 1
ATOM 654 C CA . ALA A 1 81 ? -17.080 -21.009 14.569 1.00 64.31 81 ALA A CA 1
ATOM 655 C C . ALA A 1 81 ? -17.541 -21.950 13.439 1.00 64.31 81 ALA A C 1
ATOM 657 O O . ALA A 1 81 ? -18.624 -22.520 13.527 1.00 64.31 81 ALA A O 1
ATOM 658 N N . THR A 1 82 ? -16.742 -22.114 12.378 1.00 59.84 82 THR A N 1
ATOM 659 C CA . THR A 1 82 ? -17.098 -22.970 11.228 1.00 59.84 82 THR A CA 1
ATOM 660 C C . THR A 1 82 ? -16.530 -24.390 11.362 1.00 59.84 82 THR A C 1
ATOM 662 O O . THR A 1 82 ? -16.952 -25.286 10.642 1.00 59.84 82 THR A O 1
ATOM 665 N N . ALA A 1 83 ? -15.586 -24.608 12.284 1.00 59.88 83 ALA A N 1
ATOM 666 C CA . ALA A 1 83 ? -14.908 -25.890 12.497 1.00 59.88 83 ALA A CA 1
ATOM 667 C C . ALA A 1 83 ? -15.554 -26.778 13.583 1.00 59.88 83 ALA A C 1
ATOM 669 O O . ALA A 1 83 ? -15.056 -27.868 13.851 1.00 59.88 83 ALA A O 1
ATOM 670 N N . GLY A 1 84 ? -16.627 -26.312 14.230 1.00 53.06 84 GLY A N 1
ATOM 671 C CA . GLY A 1 84 ? -17.284 -26.989 15.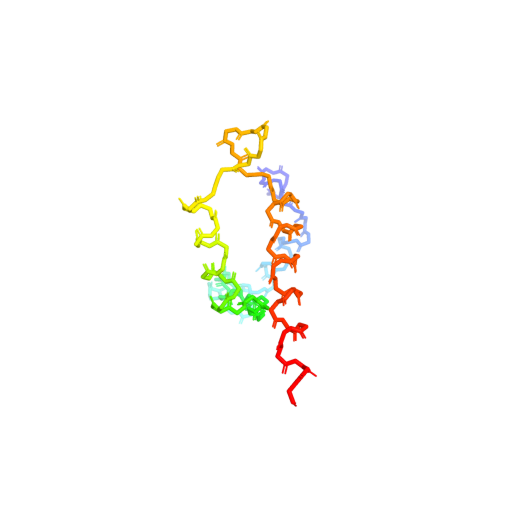357 1.00 53.06 84 GLY A CA 1
ATOM 672 C C . GLY A 1 84 ? -18.653 -27.609 15.055 1.00 53.06 84 GLY A C 1
ATOM 673 O O . GLY A 1 84 ? -19.443 -27.737 15.987 1.00 53.06 84 GLY A O 1
ATOM 674 N N . GLY A 1 85 ? -18.959 -27.924 13.791 1.00 40.66 85 GLY A N 1
ATOM 675 C CA . GLY A 1 85 ? -20.226 -28.534 13.356 1.00 40.66 85 GLY A CA 1
ATOM 676 C C . GLY A 1 85 ? -20.056 -29.965 12.876 1.00 40.66 85 GLY A C 1
ATOM 677 O O . GLY A 1 85 ? -19.114 -30.190 12.085 1.00 40.66 85 GLY A O 1
#

Foldseek 3Di:
DCVVVVHDPVVVVQLVVLCVVPNVVSVDDDPPPPDDDPADVVLVVLLVCCQVVDDDPPDNDDDPVNSVVVSVVVVVVVVVVVPPD

Secondary structure (DSSP, 8-state):
-HHHHT--HHHHHHHHHHHHHHGGGGGS-----PPPP-S-HHHHHHHHHHHHH---TT-SS--HHHHHHHHHHHHHHHHHHHS--

Solvent-accessible sur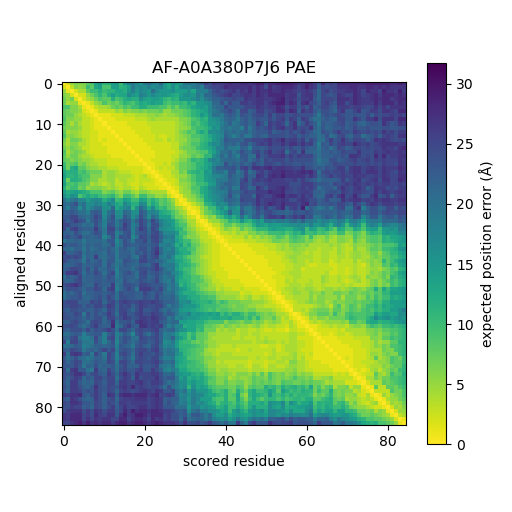face area (backbone atoms only — not comparable to full-atom values): 5391 Å² total; per-residue (Å²): 115,43,87,82,69,80,44,57,70,65,61,54,50,51,46,52,52,29,32,75,76,47,42,74,67,40,69,53,82,69,83,71,83,66,80,78,82,86,74,51,69,71,58,51,51,54,51,50,53,46,63,75,77,47,77,46,96,88,42,99,62,78,50,72,67,61,49,48,55,51,54,52,53,57,52,49,59,53,53,60,66,68,73,75,121

InterPro domains:
  IPR009057 Homedomain-like superfamily [SSF46689] (2-67)

Nearest PDB structures (foldseek):
  8ea4-assembly1_X  TM=4.724E-01  e=2.239E-01  Scytonema hofmannii
  8ea4-assembly1_W  TM=4.728E-01  e=4.915E-01  Scytonema hofmannii
  8rkv-assembly1_R  TM=4.013E-01  e=1.230E+00  Scytonema hofmannii

Radius of gyration: 23.6 Å; Cα contacts (8 Å, |Δi|>4): 29; chains: 1; bounding box: 47×44×52 Å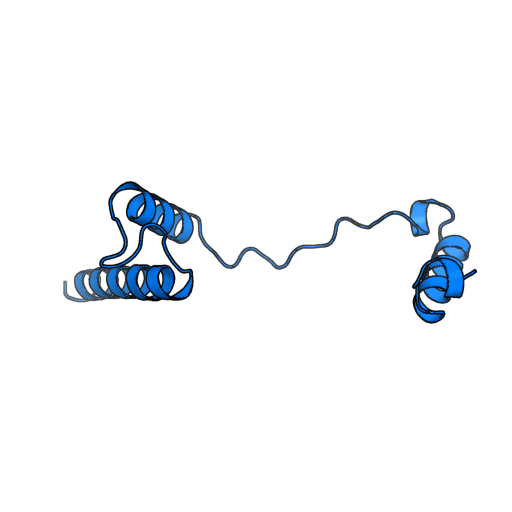

Organism: Streptomyces griseus (NCBI:txid1911)

pLDDT: mean 76.54, std 10.93, range [40.66, 89.0]

Sequence (85 aa):
MSRRLRVTPDTVRTWRRRFHERGLDGLSDEPRPGVPRKITDADVERVIVKTLEEKPKNATHWSTSALTGKVRRTAQLRADATAGG